Protein AF-A0AAD9PR38-F1 (afdb_monomer_lite)

Organism: Acropora cervicornis (NCBI:txid6130)

Secondary structure (DSSP, 8-state):
---SHHHHHHHHHHHHHHHHHHHHHHHHHHHHHHH-HHHHHHTTHHHHHHHTT-TTHHHHHHHHHHHHHHGGG-

InterPro domains:
  IPR037764 Protein CEBPZOS [PTHR38001] (9-67)

pLDDT: mean 79.42, std 13.57, range [41.66, 97.19]

Foldseek 3Di:
DPPPPVVVVVVVVVVVVVVVVVVVVVVVLVVCVVPDPVSCVVVVVVVVCVVVVNPCPVVVVVVVVVVVVVVVVD

Structure (mmCIF, N/CA/C/O backbone):
data_AF-A0AAD9PR38-F1
#
_entry.id   AF-A0AAD9PR38-F1
#
loop_
_atom_site.group_PDB
_atom_site.id
_atom_site.type_symbol
_atom_site.label_atom_id
_atom_site.label_alt_id
_atom_site.label_comp_id
_atom_site.label_asym_id
_atom_site.label_entity_id
_atom_site.label_seq_id
_atom_site.pdbx_PDB_ins_code
_atom_site.Cartn_x
_atom_site.Cartn_y
_atom_site.Cartn_z
_atom_site.occupancy
_atom_site.B_iso_or_equiv
_atom_site.auth_seq_id
_atom_site.auth_comp_id
_atom_site.auth_asym_id
_atom_site.auth_atom_id
_atom_site.pdbx_PDB_model_num
ATOM 1 N N . MET A 1 1 ? -20.195 8.723 38.365 1.00 41.66 1 MET A N 1
ATOM 2 C CA . MET A 1 1 ? -20.669 8.733 36.960 1.00 41.66 1 MET A CA 1
ATOM 3 C C . MET A 1 1 ? -19.449 8.680 36.034 1.00 41.66 1 MET A C 1
ATOM 5 O O . MET A 1 1 ? -18.820 9.702 35.804 1.00 41.66 1 MET A O 1
ATOM 9 N N . VAL A 1 2 ? -19.043 7.489 35.574 1.00 54.81 2 VAL A N 1
ATOM 10 C CA . VAL A 1 2 ? -17.852 7.305 34.716 1.00 54.81 2 VAL A CA 1
ATOM 11 C C . VAL A 1 2 ? -18.230 7.611 33.263 1.00 54.81 2 VAL A C 1
ATOM 13 O O . VAL A 1 2 ? -18.646 6.729 32.523 1.00 54.81 2 VAL A O 1
ATOM 16 N N . ARG A 1 3 ? -18.109 8.877 32.849 1.00 57.09 3 ARG A N 1
ATOM 17 C CA . ARG A 1 3 ? -18.306 9.322 31.451 1.00 57.09 3 ARG A CA 1
ATOM 18 C C . ARG A 1 3 ? -17.079 9.094 30.545 1.00 57.09 3 ARG A C 1
ATOM 20 O O . ARG A 1 3 ? -17.097 9.507 29.396 1.00 57.09 3 ARG A O 1
ATOM 27 N N . GLY A 1 4 ? -16.021 8.437 31.037 1.00 60.25 4 GLY A N 1
ATOM 28 C CA . GLY A 1 4 ? -14.775 8.217 30.285 1.00 60.25 4 GLY A CA 1
ATOM 29 C C . GLY A 1 4 ? -14.671 6.869 29.559 1.00 60.25 4 GLY A C 1
ATOM 30 O O . GLY A 1 4 ? -14.062 6.787 28.499 1.00 60.25 4 GLY A O 1
ATOM 31 N N . SER A 1 5 ? -15.279 5.797 30.076 1.00 65.69 5 SER A N 1
ATOM 32 C CA . SER A 1 5 ? -14.994 4.433 29.593 1.00 65.69 5 SER A CA 1
ATOM 33 C C . SER A 1 5 ? -15.554 4.125 28.198 1.00 65.69 5 SER A C 1
ATOM 35 O O . SER A 1 5 ? -14.982 3.309 27.479 1.00 65.69 5 SER A O 1
ATOM 37 N N . GLY A 1 6 ? -16.650 4.775 27.794 1.00 77.00 6 GLY A N 1
ATOM 38 C CA . GLY A 1 6 ? -17.254 4.591 26.471 1.00 77.00 6 GLY A CA 1
ATOM 39 C C . GLY A 1 6 ? -16.416 5.197 25.344 1.00 77.00 6 GLY A C 1
ATOM 40 O O . GLY A 1 6 ? -16.193 4.547 24.328 1.00 77.00 6 GLY A O 1
ATOM 41 N N . PHE A 1 7 ? -15.888 6.406 25.554 1.00 83.88 7 PHE A N 1
ATOM 42 C CA . PHE A 1 7 ? -15.061 7.106 24.569 1.00 83.88 7 PHE A CA 1
ATOM 43 C C . PHE A 1 7 ? -13.741 6.370 24.301 1.00 83.88 7 PHE A C 1
ATOM 45 O O . PHE A 1 7 ? -13.407 6.111 23.148 1.00 83.88 7 PHE A O 1
ATOM 52 N N . TRP A 1 8 ? -13.045 5.938 25.357 1.00 88.19 8 TRP A N 1
ATOM 53 C CA . TRP A 1 8 ? -11.808 5.159 25.230 1.00 88.19 8 TRP A CA 1
ATOM 54 C C . TRP A 1 8 ? -12.023 3.812 24.528 1.00 88.19 8 TRP A C 1
ATOM 56 O O . TRP A 1 8 ? -11.217 3.424 23.686 1.00 88.19 8 TRP A O 1
ATOM 66 N N . LYS A 1 9 ? -13.140 3.120 24.798 1.00 87.25 9 LYS A N 1
ATOM 67 C CA . LYS A 1 9 ? -13.498 1.884 24.080 1.00 87.25 9 LYS A CA 1
ATOM 68 C C . LYS A 1 9 ? -13.722 2.126 22.585 1.00 87.25 9 LYS A C 1
ATOM 70 O O . LYS A 1 9 ? -13.303 1.304 21.775 1.00 87.25 9 LYS A O 1
ATOM 75 N N . THR A 1 10 ? -14.367 3.232 22.215 1.00 90.12 10 THR A N 1
ATOM 76 C CA . THR A 1 10 ? -14.573 3.604 20.807 1.00 90.12 10 THR A CA 1
ATOM 77 C C . THR A 1 10 ? -13.261 3.982 20.127 1.00 90.12 10 THR A C 1
ATOM 79 O O . THR A 1 10 ? -13.015 3.524 19.016 1.00 90.12 10 THR A O 1
ATOM 82 N N . LEU A 1 11 ? -12.390 4.739 20.801 1.00 91.81 11 LEU A N 1
ATOM 83 C CA . LEU A 1 11 ? -11.063 5.087 20.285 1.00 91.81 11 LEU A CA 1
ATOM 84 C C . LEU A 1 11 ? -10.209 3.848 20.012 1.00 91.81 11 LEU A C 1
ATOM 86 O O . LEU A 1 11 ? -9.675 3.716 18.918 1.00 91.81 11 LEU A O 1
ATOM 90 N N . ILE A 1 12 ? -10.127 2.911 20.959 1.00 92.56 12 ILE A N 1
ATOM 91 C CA . ILE A 1 12 ? -9.335 1.682 20.785 1.00 92.56 12 ILE A CA 1
ATOM 92 C C . ILE A 1 12 ? -9.867 0.853 19.610 1.00 92.56 12 ILE A C 1
ATOM 94 O O . ILE A 1 12 ? -9.088 0.374 18.791 1.00 92.56 12 ILE A O 1
ATOM 98 N N . LYS A 1 13 ? -11.194 0.723 19.478 1.00 93.31 13 LYS A N 1
ATOM 99 C CA . LYS A 1 13 ? -11.799 0.046 18.322 1.00 93.31 13 LYS A CA 1
ATOM 100 C C . LYS A 1 13 ? -11.484 0.758 17.008 1.00 93.31 13 LYS A C 1
ATOM 102 O O . LYS A 1 13 ? -11.184 0.090 16.027 1.00 93.31 13 LYS A O 1
ATOM 107 N N . ALA A 1 14 ? -11.544 2.088 16.985 1.00 94.19 14 ALA A N 1
ATOM 108 C CA . ALA A 1 14 ? -11.230 2.872 15.796 1.00 94.19 14 ALA A CA 1
ATOM 109 C C . ALA A 1 14 ? -9.759 2.716 15.386 1.00 94.19 14 ALA A C 1
ATOM 111 O O . ALA A 1 14 ? -9.486 2.544 14.203 1.00 94.19 14 ALA A O 1
ATOM 112 N N . VAL A 1 15 ? -8.834 2.702 16.350 1.00 95.38 15 VAL A N 1
ATOM 113 C CA . VAL A 1 15 ? -7.409 2.437 16.099 1.00 95.38 15 VAL A CA 1
ATOM 114 C C . VAL A 1 15 ? -7.218 1.034 15.536 1.00 95.38 15 VAL A C 1
ATOM 116 O O . VAL A 1 15 ? -6.613 0.899 14.482 1.00 95.38 15 VAL A O 1
ATOM 119 N N . ALA A 1 16 ? -7.808 0.011 16.159 1.00 94.44 16 ALA A N 1
ATOM 120 C CA . ALA A 1 16 ? -7.690 -1.367 15.683 1.00 94.44 16 ALA A CA 1
ATOM 121 C C . ALA A 1 16 ? -8.232 -1.541 14.251 1.00 94.44 16 ALA A C 1
ATOM 123 O O . ALA A 1 16 ? -7.600 -2.172 13.408 1.00 94.44 16 ALA A O 1
ATOM 124 N N . VAL A 1 17 ? -9.389 -0.946 13.942 1.00 96.44 17 VAL A N 1
ATOM 125 C CA . VAL A 1 17 ? -9.940 -0.951 12.575 1.00 96.44 17 VAL A CA 1
ATOM 126 C C . VAL A 1 17 ? -9.035 -0.170 11.619 1.00 96.44 17 VAL A C 1
ATOM 128 O O . VAL A 1 17 ? -8.796 -0.620 10.500 1.00 96.44 17 VAL A O 1
ATOM 131 N N . GLY A 1 18 ? -8.500 0.969 12.059 1.00 97.19 18 GLY A N 1
ATOM 132 C CA . GLY A 1 18 ? -7.546 1.770 11.297 1.00 97.19 18 GLY A CA 1
ATOM 133 C C . GLY A 1 18 ? -6.285 0.987 10.935 1.00 97.19 18 GLY A C 1
ATOM 134 O O . GLY A 1 18 ? -5.893 0.982 9.771 1.00 97.19 18 GLY A O 1
ATOM 135 N N . GLU A 1 19 ? -5.695 0.265 11.888 1.00 96.25 19 GLU A N 1
ATOM 136 C CA . GLU A 1 19 ? -4.522 -0.587 11.659 1.00 96.25 19 GLU A CA 1
ATOM 137 C C . GLU A 1 19 ? -4.806 -1.675 10.625 1.00 96.25 19 GLU A C 1
ATOM 139 O O . GLU A 1 19 ? -4.011 -1.867 9.705 1.00 96.25 19 GLU A O 1
ATOM 144 N N . VAL A 1 20 ? -5.964 -2.337 10.706 1.00 96.75 20 VAL A N 1
ATOM 145 C CA . VAL A 1 20 ? -6.357 -3.359 9.723 1.00 96.75 20 VAL A CA 1
ATOM 146 C C . VAL A 1 20 ? -6.523 -2.752 8.329 1.00 96.75 20 VAL A C 1
ATOM 148 O O . VAL A 1 20 ? -6.042 -3.324 7.351 1.00 96.75 20 VAL A O 1
ATOM 151 N N . ILE A 1 21 ? -7.158 -1.583 8.212 1.00 96.38 21 ILE A N 1
ATOM 152 C CA . ILE A 1 21 ? -7.326 -0.895 6.922 1.00 96.38 21 ILE A CA 1
ATOM 153 C C . ILE A 1 21 ? -5.966 -0.510 6.332 1.00 96.38 21 ILE A C 1
ATOM 155 O O . ILE A 1 21 ? -5.721 -0.751 5.149 1.00 96.38 21 ILE A O 1
ATOM 159 N N . ILE A 1 22 ? -5.069 0.049 7.146 1.00 95.12 22 ILE A N 1
ATOM 160 C CA . ILE A 1 22 ? -3.717 0.433 6.722 1.00 95.12 22 ILE A CA 1
ATOM 161 C C . ILE A 1 22 ? -2.920 -0.800 6.292 1.00 95.12 22 ILE A C 1
ATOM 163 O O . ILE A 1 22 ? -2.264 -0.772 5.247 1.00 95.12 22 ILE A O 1
ATOM 167 N N . PHE A 1 23 ? -3.002 -1.894 7.050 1.00 95.56 23 PHE A N 1
ATOM 168 C CA . PHE A 1 23 ? -2.336 -3.151 6.725 1.00 95.56 23 PHE A CA 1
ATOM 169 C C . PHE A 1 23 ? -2.833 -3.723 5.393 1.00 95.56 23 PHE A C 1
ATOM 171 O O . PHE A 1 23 ? -2.028 -4.008 4.505 1.00 95.56 23 PHE A O 1
ATOM 178 N N . LEU A 1 24 ? -4.152 -3.826 5.205 1.00 95.56 24 LEU A N 1
ATOM 179 C CA . LEU A 1 24 ? -4.748 -4.335 3.966 1.00 95.56 24 LEU A CA 1
ATOM 180 C C . LEU A 1 24 ? -4.442 -3.436 2.764 1.00 95.56 24 LEU A C 1
ATOM 1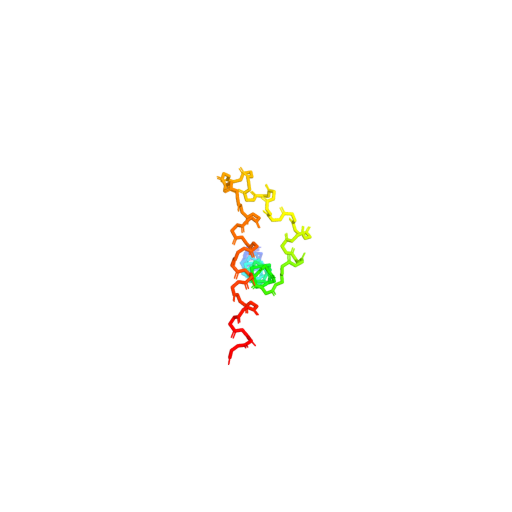82 O O . LEU A 1 24 ? -4.145 -3.938 1.678 1.00 95.56 24 LEU A O 1
ATOM 186 N N . GLY A 1 25 ? -4.473 -2.115 2.948 1.00 93.06 25 GLY A N 1
ATOM 187 C CA . GLY A 1 25 ? -4.091 -1.151 1.917 1.00 93.06 25 GLY A CA 1
ATOM 188 C C . GLY A 1 25 ? -2.630 -1.314 1.501 1.00 93.06 25 GLY A C 1
ATOM 189 O O . GLY A 1 25 ? -2.332 -1.422 0.311 1.00 93.06 25 GLY A O 1
ATOM 190 N N . SER A 1 26 ? -1.731 -1.423 2.480 1.00 92.12 26 SER A N 1
ATOM 191 C CA . SER A 1 26 ? -0.296 -1.631 2.248 1.00 92.12 26 SER A CA 1
ATOM 192 C C . SER A 1 26 ? -0.028 -2.963 1.545 1.00 92.12 26 SER A C 1
ATOM 194 O O . SER A 1 26 ? 0.716 -3.004 0.565 1.00 92.12 26 SER A O 1
ATOM 196 N N . TYR A 1 27 ? -0.692 -4.039 1.979 1.00 92.19 27 TYR A N 1
ATOM 197 C CA . TYR A 1 27 ? -0.612 -5.347 1.330 1.00 92.19 27 TYR A CA 1
ATOM 198 C C . TYR A 1 27 ? -1.097 -5.293 -0.118 1.00 92.19 27 TYR A C 1
ATOM 200 O O . TYR A 1 27 ? -0.437 -5.829 -1.004 1.00 92.19 27 TYR A O 1
ATOM 208 N N . ARG A 1 28 ? -2.217 -4.611 -0.392 1.00 90.00 28 ARG A N 1
ATOM 209 C CA . ARG A 1 28 ? -2.740 -4.463 -1.756 1.00 90.00 28 ARG A CA 1
ATOM 210 C C . ARG A 1 28 ? -1.743 -3.745 -2.658 1.00 90.00 28 ARG A C 1
ATOM 212 O O . ARG A 1 28 ? -1.495 -4.219 -3.764 1.00 90.00 28 ARG A O 1
ATOM 219 N N . VAL A 1 29 ? -1.163 -2.637 -2.194 1.00 88.56 29 VAL A N 1
ATOM 220 C CA . VAL A 1 29 ? -0.141 -1.899 -2.950 1.00 88.56 29 VAL A CA 1
ATOM 221 C C . VAL A 1 29 ? 1.066 -2.792 -3.220 1.00 88.56 29 VAL A C 1
ATOM 223 O O . VAL A 1 29 ? 1.476 -2.927 -4.371 1.00 88.56 29 VAL A O 1
ATOM 226 N N . TRP A 1 30 ? 1.589 -3.465 -2.193 1.00 87.94 30 TRP A N 1
ATOM 227 C CA . TRP A 1 30 ? 2.711 -4.392 -2.335 1.00 87.94 30 TRP A CA 1
ATOM 228 C C . TRP A 1 30 ? 2.401 -5.530 -3.317 1.00 87.94 30 TRP A C 1
ATOM 230 O O . TRP A 1 30 ? 3.200 -5.821 -4.207 1.00 87.94 30 TRP A O 1
ATOM 240 N N . HIS A 1 31 ? 1.227 -6.147 -3.215 1.00 89.75 31 HIS A N 1
ATOM 241 C CA . HIS A 1 31 ? 0.825 -7.249 -4.082 1.00 89.75 31 HIS A CA 1
ATOM 242 C C . HIS A 1 31 ? 0.671 -6.795 -5.539 1.00 89.75 31 HIS A C 1
ATOM 244 O O . HIS A 1 31 ? 1.183 -7.447 -6.451 1.00 89.75 31 HIS A O 1
ATOM 250 N N . GLN A 1 32 ? 0.040 -5.640 -5.778 1.00 86.62 32 GLN A N 1
ATOM 251 C CA . GLN A 1 32 ? -0.100 -5.080 -7.125 1.00 86.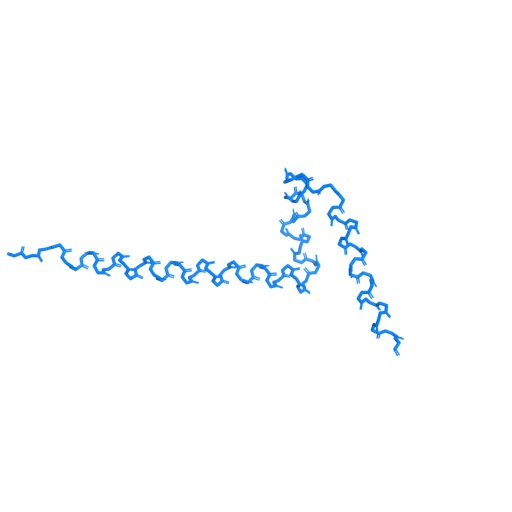62 32 GLN A CA 1
AT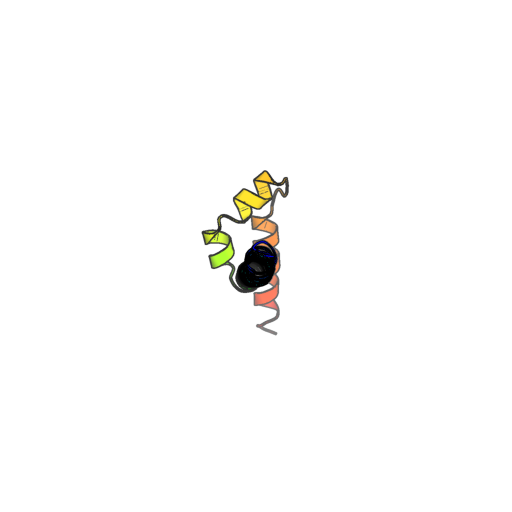OM 252 C C . GLN A 1 32 ? 1.244 -4.655 -7.711 1.00 86.62 32 GLN A C 1
ATOM 254 O O . GLN A 1 32 ? 1.485 -4.883 -8.895 1.00 86.62 32 GLN A O 1
ATOM 259 N N . MET A 1 33 ? 2.152 -4.117 -6.895 1.00 84.38 33 MET A N 1
ATOM 260 C CA . MET A 1 33 ? 3.520 -3.856 -7.327 1.00 84.38 33 MET A CA 1
ATOM 261 C C . MET A 1 33 ? 4.216 -5.151 -7.738 1.00 84.38 33 MET A C 1
ATOM 263 O O . MET A 1 33 ? 4.869 -5.175 -8.768 1.00 84.38 33 MET A O 1
ATOM 267 N N . ASN A 1 34 ? 4.082 -6.248 -7.002 1.00 83.69 34 ASN A N 1
ATOM 268 C CA . ASN A 1 34 ? 4.755 -7.504 -7.353 1.00 83.69 34 ASN A CA 1
ATOM 269 C C . ASN A 1 34 ? 4.081 -8.307 -8.470 1.00 83.69 34 ASN A C 1
ATOM 271 O O . ASN A 1 34 ? 4.723 -9.179 -9.039 1.00 83.69 34 ASN A O 1
ATOM 275 N N . THR A 1 35 ? 2.846 -7.968 -8.841 1.00 84.81 35 THR A N 1
ATOM 276 C CA . THR A 1 35 ? 2.090 -8.704 -9.869 1.00 84.81 35 THR A CA 1
ATOM 277 C C . THR A 1 35 ? 1.959 -7.935 -11.186 1.00 84.81 35 THR A C 1
ATOM 279 O O . THR A 1 35 ? 1.845 -8.544 -12.244 1.00 84.81 35 THR A O 1
ATOM 282 N N . SER A 1 36 ? 1.983 -6.598 -11.163 1.00 80.75 36 SER A N 1
ATOM 283 C CA . SER A 1 36 ? 1.767 -5.768 -12.352 1.00 80.75 36 SER A CA 1
ATOM 284 C C . SER A 1 36 ? 2.870 -4.734 -12.543 1.00 80.75 36 SER A C 1
ATOM 286 O O . SER A 1 36 ? 3.023 -3.777 -11.777 1.00 80.75 36 SER A O 1
ATOM 288 N N . ARG A 1 37 ? 3.594 -4.875 -13.655 1.00 78.12 37 ARG A N 1
ATOM 289 C CA . ARG A 1 37 ? 4.598 -3.898 -14.082 1.00 78.12 37 ARG A CA 1
ATOM 290 C C . ARG A 1 37 ? 3.978 -2.548 -14.459 1.00 78.12 37 ARG A C 1
ATOM 292 O O . ARG A 1 37 ? 4.585 -1.505 -14.224 1.00 78.12 37 ARG A O 1
ATOM 299 N N . ASP A 1 38 ? 2.759 -2.537 -14.991 1.00 82.19 38 ASP A N 1
ATOM 300 C CA . ASP A 1 38 ? 2.068 -1.291 -15.342 1.00 82.19 38 ASP A CA 1
ATOM 301 C C . ASP A 1 38 ? 1.577 -0.533 -14.108 1.00 82.19 38 ASP A C 1
ATOM 303 O O . ASP A 1 38 ? 1.644 0.696 -14.076 1.00 82.19 38 ASP A O 1
ATOM 307 N N . TYR A 1 39 ? 1.213 -1.247 -13.040 1.00 81.12 39 TYR A N 1
ATOM 308 C CA . TYR A 1 39 ? 0.920 -0.621 -11.753 1.00 81.12 39 TYR A CA 1
ATOM 309 C C . TYR A 1 39 ? 2.156 0.075 -11.154 1.00 81.12 39 TYR A C 1
ATOM 311 O O . TYR A 1 39 ? 2.049 1.210 -10.684 1.00 81.12 39 TYR A O 1
ATOM 319 N N . ARG A 1 40 ? 3.354 -0.533 -11.250 1.00 79.94 40 ARG A N 1
ATOM 320 C CA . ARG A 1 40 ? 4.623 0.124 -10.849 1.00 79.94 40 ARG A CA 1
ATOM 321 C C . ARG A 1 40 ? 4.869 1.419 -11.627 1.00 79.94 40 ARG A C 1
ATOM 323 O O . ARG A 1 40 ? 5.272 2.423 -11.035 1.00 79.94 40 ARG A O 1
ATOM 330 N N . LYS A 1 41 ? 4.613 1.415 -12.942 1.00 78.25 41 LYS A N 1
ATOM 331 C CA . LYS A 1 41 ? 4.740 2.614 -13.791 1.00 78.25 41 LYS A CA 1
ATOM 332 C C . LYS A 1 41 ? 3.745 3.699 -13.382 1.00 78.25 41 LYS A C 1
ATOM 334 O O . LYS A 1 41 ? 4.151 4.849 -13.228 1.00 78.25 41 LYS A O 1
ATOM 339 N N . TRP A 1 42 ? 2.477 3.338 -13.171 1.00 78.00 42 TRP A N 1
ATOM 340 C CA . TRP A 1 42 ? 1.419 4.270 -12.768 1.00 78.00 42 TRP A CA 1
ATOM 341 C C . TRP A 1 42 ? 1.720 4.947 -11.426 1.00 78.00 42 TRP A C 1
ATOM 343 O O . TRP A 1 42 ? 1.640 6.170 -11.326 1.00 78.00 42 TRP A O 1
ATOM 353 N N . MET A 1 43 ? 2.186 4.186 -10.431 1.00 78.75 43 MET A N 1
ATOM 354 C CA . MET A 1 43 ? 2.567 4.707 -9.108 1.00 78.75 43 MET A CA 1
ATOM 355 C C . MET A 1 43 ? 3.833 5.590 -9.144 1.00 78.75 43 MET A C 1
ATOM 357 O O . MET A 1 43 ? 4.267 6.110 -8.119 1.00 78.75 43 MET A O 1
ATOM 361 N N . ARG A 1 44 ? 4.479 5.745 -10.311 1.00 80.06 44 ARG A N 1
ATOM 362 C CA . ARG A 1 44 ? 5.801 6.380 -10.465 1.00 80.06 44 ARG A CA 1
ATOM 363 C C . ARG A 1 44 ? 6.839 5.767 -9.518 1.00 80.06 44 ARG A C 1
ATOM 365 O O . ARG A 1 44 ? 7.734 6.468 -9.048 1.00 80.06 44 ARG A O 1
ATOM 372 N N . PHE A 1 45 ? 6.732 4.459 -9.265 1.00 79.00 45 PHE A N 1
ATOM 373 C CA . PHE A 1 45 ? 7.555 3.737 -8.293 1.00 79.00 45 PHE A CA 1
ATOM 374 C C . PHE A 1 45 ? 9.052 3.974 -8.511 1.00 79.00 45 PHE A C 1
ATOM 376 O O . PHE A 1 45 ? 9.761 4.276 -7.561 1.00 79.00 45 PHE A O 1
ATOM 383 N N . TYR A 1 46 ? 9.521 3.931 -9.761 1.00 74.69 46 TYR A N 1
ATOM 384 C CA . TYR A 1 46 ? 10.938 4.139 -10.076 1.00 74.69 46 TYR A CA 1
ATOM 385 C C . TYR A 1 46 ? 11.431 5.533 -9.687 1.00 74.69 46 TYR A C 1
ATOM 387 O O . TYR A 1 46 ? 12.530 5.658 -9.172 1.00 74.69 46 TYR A O 1
ATOM 395 N N . LYS A 1 47 ? 10.591 6.566 -9.829 1.00 78.25 47 LYS A N 1
ATOM 396 C CA . LYS A 1 47 ? 10.942 7.922 -9.395 1.00 78.25 47 LYS A CA 1
ATOM 397 C C . LYS A 1 47 ? 11.047 8.002 -7.871 1.00 78.25 47 LYS A C 1
ATOM 399 O O . LYS A 1 47 ? 11.937 8.662 -7.353 1.00 78.25 47 LYS A O 1
ATOM 404 N N . ALA A 1 48 ? 10.145 7.334 -7.153 1.00 81.19 48 ALA A N 1
ATOM 405 C CA . ALA A 1 48 ? 10.217 7.251 -5.696 1.00 81.19 48 ALA A CA 1
ATOM 406 C C . ALA A 1 48 ? 11.449 6.451 -5.230 1.00 81.19 48 ALA A C 1
ATOM 408 O O . ALA A 1 48 ? 12.118 6.860 -4.287 1.00 81.19 48 ALA A O 1
ATOM 409 N N . ALA A 1 49 ? 11.782 5.356 -5.917 1.00 79.44 49 ALA A N 1
ATOM 410 C CA . ALA A 1 49 ? 12.960 4.541 -5.636 1.00 79.44 49 ALA A CA 1
ATOM 411 C C . ALA A 1 49 ? 14.269 5.307 -5.898 1.00 79.44 49 ALA A C 1
ATOM 413 O O . ALA A 1 49 ? 15.170 5.272 -5.066 1.00 79.44 49 ALA A O 1
ATOM 414 N N . GLU A 1 50 ? 14.342 6.063 -6.996 1.00 79.94 50 GLU A N 1
ATOM 415 C CA . GLU A 1 50 ? 15.473 6.941 -7.322 1.00 79.94 50 GLU A CA 1
ATOM 416 C C . GLU A 1 50 ? 15.644 8.061 -6.288 1.00 79.94 50 GLU A C 1
ATOM 418 O O . GLU A 1 50 ? 16.762 8.317 -5.850 1.00 79.94 50 GLU A O 1
ATOM 423 N N . ILE A 1 51 ? 14.547 8.684 -5.829 1.00 83.50 51 ILE A N 1
ATOM 424 C CA . ILE A 1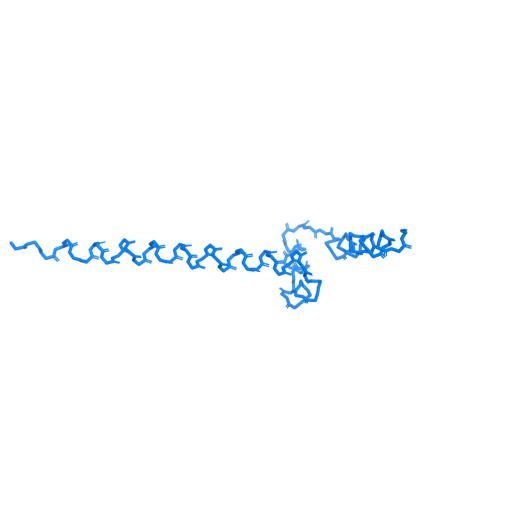 51 ? 14.579 9.660 -4.720 1.00 83.50 51 ILE A CA 1
ATOM 425 C C . ILE A 1 51 ? 15.090 9.005 -3.428 1.00 83.50 51 ILE A C 1
ATOM 427 O O . ILE A 1 51 ? 15.805 9.639 -2.658 1.00 83.50 51 ILE A O 1
ATOM 431 N N . GLY A 1 52 ? 14.757 7.733 -3.203 1.00 80.50 52 GLY A N 1
ATOM 432 C CA . GLY A 1 52 ? 15.272 6.927 -2.094 1.00 80.50 52 GLY A CA 1
ATOM 433 C C . GLY A 1 52 ? 16.721 6.453 -2.263 1.00 80.50 52 GLY A C 1
ATOM 434 O O . GLY A 1 52 ? 17.210 5.723 -1.405 1.00 80.50 52 GLY A O 1
ATOM 435 N N . GLY A 1 53 ? 17.407 6.838 -3.345 1.00 82.94 53 GLY A N 1
ATOM 436 C CA . GLY A 1 53 ? 18.804 6.489 -3.613 1.00 82.94 53 GLY A CA 1
ATOM 437 C C . GLY A 1 53 ? 19.011 5.190 -4.396 1.00 82.94 53 GLY A C 1
ATOM 438 O O . GLY A 1 53 ? 20.155 4.805 -4.633 1.00 82.94 53 GLY A O 1
ATOM 439 N N . TYR A 1 54 ? 17.946 4.513 -4.835 1.00 77.31 54 TYR A N 1
ATOM 440 C CA . TYR A 1 54 ? 18.056 3.313 -5.666 1.00 77.31 54 TYR A CA 1
ATOM 441 C C . TYR A 1 54 ? 18.125 3.685 -7.153 1.00 77.31 54 TYR A C 1
ATOM 443 O O . TYR A 1 54 ? 17.118 3.734 -7.865 1.00 77.31 54 TYR A O 1
ATOM 451 N N . VAL A 1 55 ? 19.338 3.984 -7.616 1.00 75.38 55 VAL A N 1
ATOM 452 C CA . VAL A 1 55 ? 19.639 4.292 -9.022 1.00 75.38 55 VAL A CA 1
ATOM 453 C C . VAL A 1 55 ? 19.574 3.004 -9.853 1.00 75.38 55 VAL A C 1
ATOM 455 O O . VAL A 1 55 ? 20.102 1.976 -9.442 1.00 75.38 55 VAL A O 1
ATOM 458 N N . GLY A 1 56 ? 18.910 3.042 -11.013 1.00 77.62 56 GLY A N 1
ATOM 459 C CA . GLY A 1 56 ? 18.769 1.870 -11.894 1.00 77.62 56 GLY A CA 1
ATOM 460 C C . GLY A 1 56 ? 17.558 0.976 -11.590 1.00 77.62 56 GLY A C 1
ATOM 461 O O . GLY A 1 56 ? 17.401 -0.082 -12.199 1.00 77.62 56 GLY A O 1
ATOM 462 N N . ALA A 1 57 ? 16.642 1.410 -10.712 1.00 75.50 57 ALA A N 1
ATOM 463 C CA . ALA A 1 57 ? 15.421 0.678 -10.344 1.00 75.50 57 ALA A CA 1
ATOM 464 C C . ALA A 1 57 ? 14.615 0.165 -11.549 1.00 75.50 57 ALA A C 1
ATOM 466 O O . ALA A 1 57 ? 14.014 -0.908 -11.517 1.00 75.50 57 ALA A O 1
ATOM 467 N N . ARG A 1 58 ? 14.583 0.964 -12.618 1.00 76.56 58 ARG A N 1
ATOM 468 C CA . ARG A 1 58 ? 13.843 0.673 -13.846 1.00 76.56 58 ARG A CA 1
ATOM 469 C C . ARG A 1 58 ? 14.513 -0.400 -14.704 1.00 76.56 58 ARG A C 1
ATOM 471 O O . ARG A 1 58 ? 13.809 -1.184 -15.338 1.00 76.56 58 ARG A O 1
ATOM 478 N N . GLU A 1 59 ? 15.840 -0.419 -14.728 1.00 78.44 59 GLU A N 1
ATOM 479 C CA . GLU A 1 59 ? 16.657 -1.365 -15.496 1.00 78.44 59 GLU A CA 1
ATOM 480 C C . GLU A 1 59 ? 16.671 -2.729 -14.803 1.00 78.44 59 GLU A C 1
ATOM 482 O O . GLU A 1 59 ? 16.346 -3.733 -15.434 1.00 78.44 59 GLU A O 1
ATOM 487 N N . ALA A 1 60 ? 16.891 -2.744 -13.484 1.00 77.88 60 ALA A N 1
ATOM 488 C CA . ALA A 1 60 ? 16.795 -3.947 -12.657 1.00 77.88 60 ALA A CA 1
ATOM 489 C C . ALA A 1 60 ? 15.401 -4.597 -12.733 1.00 77.88 60 ALA A C 1
ATOM 491 O O . ALA A 1 60 ? 15.273 -5.816 -12.837 1.00 77.88 60 ALA A O 1
ATOM 492 N N . ASP A 1 61 ? 14.336 -3.790 -12.738 1.00 77.06 61 ASP A N 1
ATOM 493 C CA . ASP A 1 61 ? 12.978 -4.284 -12.960 1.00 77.06 61 ASP A CA 1
ATOM 494 C C . ASP A 1 61 ? 12.795 -4.839 -14.380 1.00 77.06 61 ASP A C 1
ATOM 496 O O . ASP A 1 61 ? 12.258 -5.929 -14.553 1.00 77.06 61 ASP A O 1
ATOM 500 N N . ALA A 1 62 ? 13.276 -4.143 -15.413 1.00 79.12 62 ALA A N 1
ATOM 501 C CA . ALA A 1 62 ? 13.195 -4.652 -16.781 1.00 79.12 62 ALA A CA 1
ATOM 502 C C . ALA A 1 62 ? 13.878 -6.021 -16.939 1.00 79.12 62 ALA A C 1
ATOM 504 O O . ALA A 1 62 ? 13.331 -6.883 -17.626 1.00 79.12 62 ALA A O 1
ATOM 505 N N . GLU A 1 63 ? 15.014 -6.233 -16.276 1.00 79.56 63 GLU A N 1
ATOM 506 C CA . GLU A 1 63 ? 15.748 -7.499 -16.280 1.00 79.56 63 GLU A CA 1
ATOM 507 C C . GLU A 1 63 ? 15.039 -8.606 -15.479 1.00 79.56 63 GLU A C 1
ATOM 509 O O . GLU A 1 63 ? 14.929 -9.741 -15.945 1.00 79.56 63 GLU A O 1
ATOM 514 N N . ALA A 1 64 ? 14.504 -8.297 -14.295 1.00 79.81 64 ALA A N 1
ATOM 515 C CA . ALA A 1 64 ? 13.784 -9.276 -13.476 1.00 79.81 64 ALA A CA 1
ATOM 516 C C . ALA A 1 64 ? 12.528 -9.812 -14.186 1.00 79.81 64 ALA A C 1
ATOM 518 O O . ALA A 1 64 ? 12.239 -11.009 -14.153 1.00 79.81 64 ALA A O 1
ATOM 519 N N . TRP A 1 65 ? 11.800 -8.933 -14.878 1.00 74.69 65 TRP A N 1
ATOM 520 C CA . TRP A 1 65 ? 10.597 -9.314 -15.616 1.00 74.69 65 TRP A CA 1
ATOM 521 C C . TRP A 1 65 ? 10.904 -9.947 -16.984 1.00 74.69 65 TRP A C 1
ATOM 523 O O . TRP A 1 65 ? 10.120 -10.776 -17.449 1.00 74.69 65 TRP A O 1
ATOM 533 N N . SER A 1 66 ? 12.033 -9.627 -17.630 1.00 71.38 66 SER A N 1
ATOM 534 C CA . SER A 1 66 ? 12.427 -10.294 -18.884 1.00 71.38 66 SER A CA 1
ATOM 535 C C . SER A 1 66 ? 12.805 -11.763 -18.661 1.00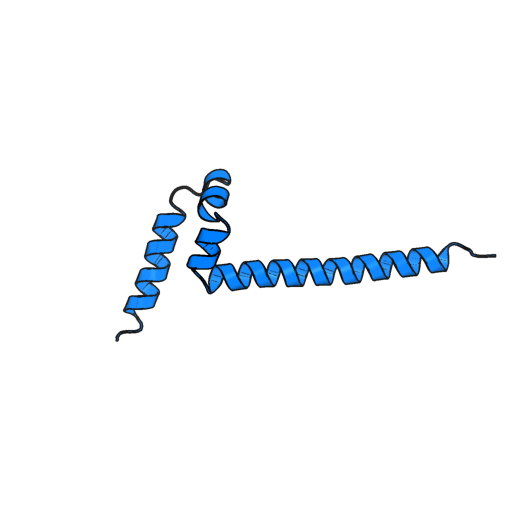 71.38 66 SER A C 1
ATOM 537 O O . SER A 1 66 ? 12.399 -12.625 -19.445 1.00 71.38 66 SER A O 1
ATOM 539 N N . LYS A 1 67 ? 13.486 -12.074 -17.549 1.00 66.50 67 LYS A N 1
ATOM 540 C CA . LYS A 1 67 ? 13.819 -13.451 -17.139 1.00 66.50 67 LYS A CA 1
ATOM 541 C C . LYS A 1 67 ? 12.561 -14.297 -16.924 1.00 66.50 67 LYS A C 1
ATOM 543 O O . LYS A 1 67 ? 12.430 -15.355 -17.528 1.00 66.50 67 LYS A O 1
ATOM 548 N N . HIS A 1 68 ? 11.561 -13.745 -16.233 1.00 58.91 68 HIS A N 1
ATOM 549 C CA . HIS A 1 68 ? 10.253 -14.386 -16.035 1.00 58.91 68 HIS A CA 1
ATOM 550 C C . HIS A 1 68 ? 9.509 -14.738 -17.335 1.00 58.91 68 HIS A C 1
ATOM 552 O O . HIS A 1 68 ? 8.707 -15.668 -17.356 1.00 58.91 68 HIS A O 1
ATOM 558 N N . THR A 1 69 ? 9.747 -13.993 -18.419 1.00 56.41 69 THR A N 1
ATOM 559 C CA . THR A 1 69 ? 9.098 -14.248 -19.718 1.00 56.41 69 THR A CA 1
ATOM 560 C C . THR A 1 69 ? 9.853 -15.291 -20.551 1.00 56.41 69 THR A C 1
ATOM 562 O O . THR A 1 69 ? 9.294 -15.845 -21.497 1.00 56.41 69 THR A O 1
ATOM 565 N N . THR A 1 70 ? 11.123 -15.540 -20.220 1.00 53.66 70 THR A N 1
ATOM 566 C CA . THR A 1 70 ? 11.999 -16.486 -20.924 1.00 53.66 70 THR A CA 1
ATOM 567 C C . THR A 1 70 ? 11.818 -17.903 -20.376 1.00 53.66 70 THR A C 1
ATOM 569 O O . THR A 1 70 ? 11.679 -18.827 -21.169 1.00 53.66 70 THR A O 1
ATOM 572 N N . ASP A 1 71 ? 11.668 -18.059 -19.055 1.00 50.34 71 ASP A N 1
ATOM 573 C CA . ASP A 1 71 ? 11.393 -19.359 -18.412 1.00 50.34 71 ASP A CA 1
ATOM 574 C C . ASP A 1 71 ? 9.998 -19.926 -18.740 1.00 50.34 71 ASP A C 1
ATOM 576 O O . ASP A 1 71 ? 9.782 -21.129 -18.679 1.00 50.34 71 ASP A O 1
ATOM 580 N N . ALA A 1 72 ? 9.038 -19.087 -19.141 1.00 50.75 72 ALA A N 1
ATOM 581 C CA . ALA A 1 72 ? 7.704 -19.535 -19.559 1.00 50.75 72 ALA A CA 1
ATOM 582 C C . ALA A 1 72 ? 7.666 -20.148 -20.979 1.00 50.75 72 ALA A C 1
ATOM 584 O O . ALA A 1 72 ? 6.593 -20.529 -21.449 1.00 50.75 72 ALA A O 1
ATOM 585 N N . LYS A 1 73 ? 8.801 -20.181 -21.693 1.00 47.28 73 LYS A N 1
ATOM 586 C CA . LYS A 1 73 ? 8.911 -20.671 -23.081 1.00 47.28 73 LYS A CA 1
ATOM 587 C C . LYS A 1 73 ? 9.770 -21.934 -23.245 1.00 47.28 73 LYS A C 1
ATOM 589 O O . LYS A 1 73 ? 9.979 -22.351 -24.383 1.00 47.28 73 LYS A O 1
ATOM 594 N N . THR A 1 74 ? 10.241 -22.528 -22.154 1.00 46.41 74 THR A N 1
ATOM 595 C CA . THR A 1 74 ? 10.916 -23.841 -22.109 1.00 46.41 74 THR A CA 1
ATOM 596 C C . THR A 1 74 ? 10.050 -24.844 -21.378 1.00 46.41 74 THR A C 1
ATOM 598 O O . THR A 1 74 ? 9.936 -25.981 -21.881 1.00 46.41 74 THR A O 1
#

Radius of gyration: 20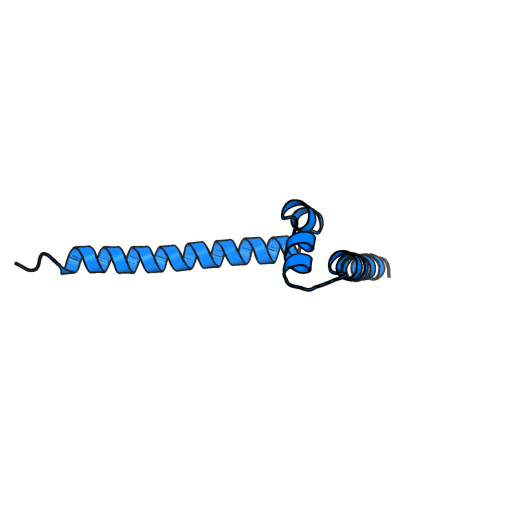.68 Å; chains: 1; bounding box: 40×34×60 Å

Sequence (74 aa):
MVRGSGFWKTLIKAVAVGEVIIFLGSYRVWHQMNTSRDYRKWMRFYKAAEIGGYVGAREADAEAWSKHTTDAKT